Protein AF-A0A6P2D2X7-F1 (afdb_monomer_lite)

Radius of gyration: 16.97 Å; chains: 1; bounding box: 37×29×48 Å

Structure (mmCIF, N/CA/C/O backbone):
data_AF-A0A6P2D2X7-F1
#
_entry.id   AF-A0A6P2D2X7-F1
#
loop_
_atom_site.group_PDB
_atom_site.id
_atom_site.type_symbol
_atom_site.label_atom_id
_atom_site.label_alt_id
_atom_site.label_comp_id
_atom_site.label_asym_id
_atom_site.label_entity_id
_atom_site.label_seq_id
_atom_site.pdbx_PDB_ins_code
_atom_site.Cartn_x
_atom_site.Cartn_y
_atom_site.Cartn_z
_atom_site.occupancy
_atom_site.B_iso_or_equiv
_atom_site.auth_seq_id
_atom_site.auth_comp_id
_atom_site.auth_asym_id
_atom_site.auth_atom_id
_atom_site.pdbx_PDB_model_num
ATOM 1 N N . MET A 1 1 ? -7.503 -15.161 21.915 1.00 53.31 1 MET A N 1
ATOM 2 C CA . MET A 1 1 ? -7.390 -14.311 20.712 1.00 53.31 1 MET A CA 1
ATOM 3 C C . MET A 1 1 ? -7.996 -12.979 21.095 1.00 53.31 1 MET A C 1
ATOM 5 O O . MET A 1 1 ? -9.103 -13.010 21.608 1.00 53.31 1 MET A O 1
ATOM 9 N N . SER A 1 2 ? -7.263 -11.869 20.992 1.00 78.44 2 SER A N 1
ATOM 10 C CA . SER A 1 2 ? -7.887 -10.549 21.151 1.00 78.44 2 SER A CA 1
ATOM 11 C C . SER A 1 2 ? -8.778 -10.269 19.940 1.00 78.44 2 SER A C 1
ATOM 13 O O . SER A 1 2 ? -8.490 -10.777 18.853 1.00 78.44 2 SER A O 1
ATOM 15 N N . ASP A 1 3 ? -9.828 -9.468 20.112 1.00 84.81 3 ASP A N 1
ATOM 16 C CA . ASP A 1 3 ? -10.739 -9.092 19.020 1.00 84.81 3 ASP A CA 1
ATOM 17 C C . ASP A 1 3 ? -9.978 -8.423 17.858 1.00 84.81 3 ASP A C 1
ATOM 19 O O . ASP A 1 3 ? -10.215 -8.722 16.689 1.00 84.81 3 ASP A O 1
ATOM 23 N N . GLU A 1 4 ? -8.939 -7.640 18.170 1.00 92.50 4 GLU A N 1
ATOM 24 C CA . GLU A 1 4 ? -8.014 -7.062 17.187 1.00 92.50 4 GLU A CA 1
ATOM 25 C C . GLU A 1 4 ? -7.299 -8.116 16.321 1.00 92.50 4 GLU A C 1
ATOM 27 O O . GLU A 1 4 ? -7.130 -7.935 15.114 1.00 92.50 4 GLU A O 1
ATOM 32 N N . ALA A 1 5 ? -6.894 -9.251 16.901 1.00 92.56 5 ALA A N 1
ATOM 33 C CA . ALA A 1 5 ? -6.185 -10.291 16.158 1.00 92.56 5 ALA A CA 1
ATOM 34 C C . ALA A 1 5 ? -7.056 -10.907 15.050 1.00 92.56 5 ALA A C 1
ATOM 36 O O . ALA A 1 5 ? -6.521 -11.319 14.018 1.00 92.56 5 ALA A O 1
ATOM 37 N N . ALA A 1 6 ? -8.381 -10.943 15.237 1.00 93.44 6 ALA A N 1
ATOM 38 C CA . ALA A 1 6 ? -9.316 -11.404 14.215 1.00 93.44 6 ALA A CA 1
ATOM 39 C C . ALA A 1 6 ? -9.361 -10.438 13.020 1.00 93.44 6 ALA A C 1
ATOM 41 O O . ALA A 1 6 ? -9.294 -10.887 11.874 1.00 93.44 6 ALA A O 1
ATOM 42 N N . PHE A 1 7 ? -9.369 -9.124 13.269 1.00 95.00 7 PHE A N 1
ATOM 43 C CA . PHE A 1 7 ? -9.297 -8.115 12.207 1.00 95.00 7 PHE A CA 1
ATOM 44 C C . PHE A 1 7 ? -7.984 -8.191 11.427 1.00 95.00 7 PHE A C 1
ATOM 46 O O . PHE A 1 7 ? -7.988 -8.209 10.195 1.00 95.00 7 PHE A O 1
ATOM 53 N N . LEU A 1 8 ? -6.853 -8.310 12.127 1.00 94.50 8 LEU A N 1
ATOM 54 C CA . LEU A 1 8 ? -5.546 -8.452 11.481 1.00 94.50 8 LEU A CA 1
ATOM 55 C C . LEU A 1 8 ? -5.459 -9.734 10.640 1.00 94.50 8 LEU A C 1
ATOM 57 O O . LEU A 1 8 ? -4.872 -9.723 9.557 1.00 94.50 8 LEU A O 1
ATOM 61 N N . ALA A 1 9 ? -6.054 -10.835 11.107 1.00 93.62 9 ALA A N 1
ATOM 62 C CA . ALA A 1 9 ? -6.125 -12.079 10.346 1.00 93.62 9 ALA A CA 1
ATOM 63 C C . ALA A 1 9 ? -7.009 -11.941 9.097 1.00 93.62 9 ALA A C 1
ATOM 65 O O . ALA A 1 9 ? -6.608 -12.400 8.027 1.00 93.62 9 ALA A O 1
ATOM 66 N N . ALA A 1 10 ? -8.161 -11.272 9.207 1.00 93.62 10 ALA A N 1
ATOM 67 C CA . ALA A 1 10 ? -9.054 -11.010 8.080 1.00 93.62 10 ALA A CA 1
ATOM 68 C C . ALA A 1 10 ? -8.369 -10.157 7.000 1.00 93.62 10 ALA A C 1
ATOM 70 O O . ALA A 1 10 ? -8.361 -10.537 5.830 1.00 93.62 10 ALA A O 1
ATOM 71 N N . LEU A 1 11 ? -7.702 -9.066 7.393 1.00 93.62 11 LEU A N 1
ATOM 72 C CA . LEU A 1 11 ? -6.952 -8.214 6.464 1.00 93.62 11 LEU A CA 1
ATOM 73 C C . LEU A 1 11 ? -5.755 -8.936 5.841 1.00 93.62 11 LEU A C 1
ATOM 75 O O . LEU A 1 11 ? -5.441 -8.715 4.676 1.00 93.62 11 LEU A O 1
ATOM 79 N N . LYS A 1 12 ? -5.098 -9.835 6.580 1.00 91.94 12 LYS A N 1
ATOM 80 C CA . LYS A 1 12 ? -4.035 -10.673 6.017 1.00 91.94 12 LYS A CA 1
ATOM 81 C C . LYS A 1 12 ? -4.578 -11.663 4.982 1.00 91.94 12 LYS A C 1
ATOM 83 O O . LYS A 1 12 ? -3.913 -11.907 3.979 1.00 91.94 12 LYS A O 1
ATOM 88 N N . ALA A 1 13 ? -5.751 -12.245 5.234 1.00 93.19 13 ALA A N 1
ATOM 89 C CA . ALA A 1 13 ? -6.390 -13.190 4.323 1.00 93.19 13 ALA A CA 1
ATOM 90 C C . ALA A 1 13 ? -6.905 -12.501 3.050 1.00 93.19 13 ALA A C 1
ATOM 92 O O . ALA A 1 13 ? -6.769 -13.056 1.962 1.00 93.19 13 ALA A O 1
ATOM 93 N N . ASN A 1 14 ? -7.449 -11.288 3.177 1.00 92.88 14 ASN A N 1
ATOM 94 C CA . ASN A 1 14 ? -7.912 -10.490 2.049 1.00 92.88 14 ASN A CA 1
ATOM 95 C C . ASN A 1 14 ? -7.473 -9.016 2.171 1.00 92.88 14 ASN A C 1
ATOM 97 O O . ASN A 1 14 ? -8.228 -8.176 2.668 1.00 92.88 14 ASN A O 1
ATOM 101 N N . PRO A 1 15 ? -6.274 -8.655 1.674 1.00 92.31 15 PRO A N 1
ATOM 102 C CA . PRO A 1 15 ? -5.740 -7.304 1.864 1.00 92.31 15 PRO A CA 1
ATOM 103 C C . PRO A 1 15 ? -6.526 -6.188 1.162 1.00 92.31 15 PRO A C 1
ATOM 105 O O . PRO A 1 15 ? -6.420 -5.024 1.560 1.00 92.31 15 PRO A O 1
ATOM 108 N N . VAL A 1 16 ? -7.323 -6.520 0.139 1.00 92.75 16 VAL A N 1
ATOM 109 C CA . VAL A 1 16 ? -8.172 -5.560 -0.596 1.00 92.75 16 VAL A CA 1
ATOM 110 C C . VAL A 1 16 ? -9.582 -5.432 -0.025 1.00 92.75 16 VAL A C 1
ATOM 112 O O . VAL A 1 16 ? -10.387 -4.690 -0.581 1.00 92.75 16 VAL A O 1
ATOM 115 N N . ASP A 1 17 ? -9.892 -6.126 1.072 1.00 94.19 17 ASP A N 1
ATOM 116 C CA . ASP A 1 17 ? -11.189 -6.009 1.731 1.00 94.19 17 ASP A CA 1
ATOM 117 C C . ASP A 1 17 ? -11.316 -4.658 2.446 1.00 94.19 17 ASP A C 1
ATOM 119 O O . ASP A 1 17 ? -10.875 -4.464 3.584 1.00 94.19 17 ASP A O 1
ATOM 123 N N . ASP A 1 18 ? -11.904 -3.690 1.749 1.00 94.69 18 ASP A N 1
ATOM 124 C CA . ASP A 1 18 ? -12.196 -2.380 2.320 1.00 94.69 18 ASP A CA 1
ATOM 125 C C . ASP A 1 18 ? -13.286 -2.440 3.383 1.00 94.69 18 ASP A C 1
ATOM 127 O O . ASP A 1 18 ? -13.255 -1.642 4.317 1.00 94.69 18 ASP A O 1
ATOM 131 N N . THR A 1 19 ? -14.216 -3.392 3.292 1.00 94.88 19 THR A N 1
ATOM 132 C CA . THR A 1 19 ? -15.272 -3.545 4.293 1.00 94.88 19 THR A CA 1
ATOM 133 C C . THR A 1 19 ? -14.670 -4.001 5.616 1.00 94.88 19 THR A C 1
ATOM 135 O O . THR A 1 19 ? -14.905 -3.357 6.636 1.00 94.88 19 THR A O 1
ATOM 138 N N . ALA A 1 20 ? -13.821 -5.034 5.611 1.00 95.25 20 ALA A N 1
ATOM 139 C CA . ALA A 1 20 ? -13.112 -5.477 6.815 1.00 95.25 20 ALA A CA 1
ATOM 140 C C . ALA A 1 20 ? -12.257 -4.352 7.423 1.00 95.25 20 ALA A C 1
ATOM 142 O O . ALA A 1 20 ? -12.189 -4.204 8.644 1.00 95.25 20 ALA A O 1
ATOM 143 N N . ARG A 1 21 ? -11.640 -3.523 6.571 1.00 95.81 21 ARG A N 1
ATOM 144 C CA . ARG A 1 21 ? -10.827 -2.379 6.998 1.00 95.81 21 ARG A CA 1
ATOM 145 C C . ARG A 1 21 ? -11.657 -1.272 7.652 1.00 95.81 21 ARG A C 1
ATOM 147 O O . ARG A 1 21 ? -11.201 -0.694 8.634 1.00 95.81 21 ARG A O 1
ATOM 154 N N . LEU A 1 22 ? -12.858 -0.992 7.144 1.00 97.25 22 LEU A N 1
ATOM 155 C CA . LEU A 1 22 ? -13.771 -0.006 7.730 1.00 97.25 22 LEU A CA 1
ATOM 156 C C . LEU A 1 22 ? -14.380 -0.496 9.047 1.00 97.25 22 LEU A C 1
ATOM 158 O O . LEU A 1 22 ? -14.372 0.257 10.013 1.00 97.25 22 LEU A O 1
ATOM 162 N N . VAL A 1 23 ? -14.80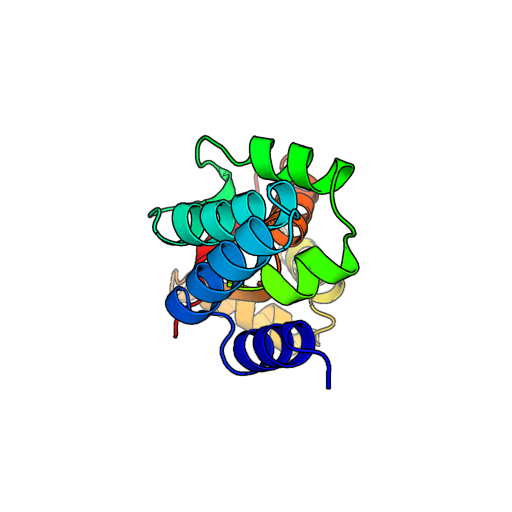1 -1.763 9.130 1.00 97.19 23 VAL A N 1
ATOM 163 C CA . VAL A 1 23 ? -15.313 -2.338 10.389 1.00 97.19 23 VAL A CA 1
ATOM 164 C C . VAL A 1 23 ? -14.239 -2.308 11.478 1.00 97.19 23 VAL A C 1
ATOM 166 O O . VAL A 1 23 ? -14.523 -1.969 12.624 1.00 97.19 23 VAL A O 1
ATOM 169 N N . TYR A 1 24 ? -12.985 -2.610 11.130 1.00 97.06 24 TYR A N 1
ATOM 170 C CA . TYR A 1 24 ? -11.880 -2.496 12.080 1.00 97.06 24 TYR A CA 1
ATOM 171 C C . TYR A 1 24 ? -11.614 -1.040 12.496 1.00 97.06 24 TYR A C 1
ATOM 173 O O . TYR A 1 24 ? -11.296 -0.787 13.655 1.00 97.06 24 TYR A O 1
ATOM 181 N N . ALA A 1 25 ? -11.774 -0.073 11.586 1.00 97.56 25 ALA A N 1
ATOM 182 C CA . ALA A 1 25 ? -11.664 1.346 11.921 1.00 97.56 25 ALA A CA 1
ATOM 183 C C . ALA A 1 25 ? -12.735 1.782 12.929 1.00 97.56 25 ALA A C 1
ATOM 185 O O . ALA A 1 25 ? -12.413 2.475 13.889 1.00 97.56 25 ALA A O 1
ATOM 186 N N . ASP A 1 26 ? -13.979 1.342 12.746 1.00 97.62 26 ASP A N 1
ATOM 187 C CA . ASP A 1 26 ? -15.068 1.649 13.677 1.00 97.62 26 ASP A CA 1
ATOM 188 C C . ASP A 1 26 ? -14.804 1.023 15.056 1.00 97.62 26 ASP A C 1
ATOM 190 O O . ASP A 1 26 ? -14.904 1.707 16.073 1.00 97.62 26 ASP A O 1
ATOM 194 N N . TRP A 1 27 ? -14.331 -0.228 15.095 1.00 97.19 27 TRP A N 1
ATOM 195 C CA . TRP A 1 27 ? -13.902 -0.868 16.343 1.00 97.19 27 TRP A CA 1
ATOM 196 C C . TRP A 1 27 ? -12.757 -0.100 17.027 1.00 97.19 27 TRP A C 1
ATOM 198 O O . TRP A 1 27 ? -12.772 0.072 18.242 1.00 97.19 27 TRP A O 1
ATOM 208 N N . LEU A 1 28 ? -11.766 0.396 16.278 1.00 96.81 28 LEU A N 1
ATOM 209 C CA . LEU A 1 28 ? -10.661 1.182 16.841 1.00 96.81 28 LEU A CA 1
ATOM 210 C C . LEU A 1 28 ? -11.135 2.505 17.451 1.00 96.81 28 LEU A C 1
ATOM 212 O O . LEU A 1 28 ? -10.668 2.864 18.529 1.00 96.81 28 LEU A O 1
ATOM 216 N N . ASP A 1 29 ? -12.072 3.206 16.808 1.00 96.88 29 ASP A N 1
ATOM 217 C CA . ASP A 1 29 ? -12.674 4.423 17.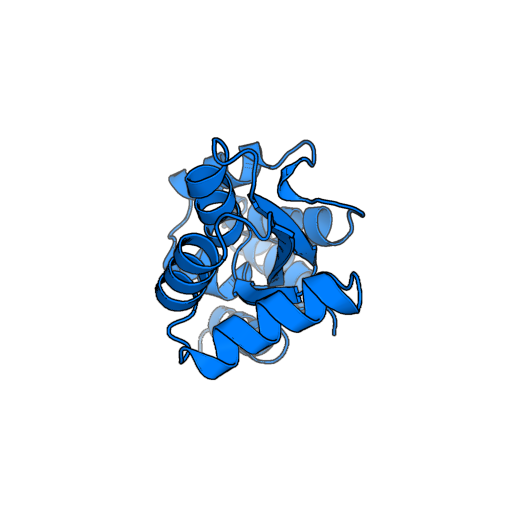370 1.00 96.88 29 ASP A CA 1
ATOM 218 C C . ASP A 1 29 ? -13.396 4.136 18.691 1.00 96.88 29 ASP A C 1
ATOM 220 O O . ASP A 1 29 ? -13.183 4.841 19.680 1.00 96.88 29 ASP A O 1
ATOM 224 N N . GLU A 1 30 ? -14.207 3.076 18.730 1.00 96.56 30 GLU A N 1
ATOM 225 C CA . GLU A 1 30 ? -14.931 2.651 19.935 1.00 96.56 30 GLU A CA 1
ATOM 226 C C . GLU A 1 30 ? -13.985 2.254 21.079 1.00 96.56 30 GLU A C 1
ATOM 228 O O . GLU A 1 30 ? -14.312 2.438 22.252 1.00 96.56 30 GLU A O 1
ATOM 233 N N . ASN A 1 31 ? -12.786 1.765 20.749 1.00 95.12 31 ASN A N 1
ATOM 234 C CA . ASN A 1 31 ? -11.749 1.389 21.712 1.00 95.12 31 ASN A CA 1
ATOM 235 C C . ASN A 1 31 ? -10.765 2.530 22.039 1.00 95.12 31 ASN A C 1
ATOM 237 O O . ASN A 1 31 ? -9.760 2.303 22.714 1.00 95.12 31 ASN A O 1
ATOM 241 N N . GLY A 1 32 ? -11.047 3.764 21.607 1.00 95.50 32 GLY A N 1
ATOM 242 C CA . GLY A 1 32 ? -10.235 4.934 21.947 1.00 95.50 32 GLY A CA 1
ATOM 243 C C . GLY A 1 32 ? -8.923 5.047 21.164 1.00 95.50 32 GLY A C 1
ATOM 244 O O . GLY A 1 32 ? -8.006 5.739 21.604 1.00 95.50 32 GLY A O 1
ATOM 245 N N . GLU A 1 33 ? -8.837 4.419 19.989 1.00 95.81 33 GLU A N 1
ATOM 246 C CA . GLU A 1 33 ? -7.700 4.483 19.063 1.00 95.81 33 GLU A CA 1
ATOM 247 C C . GLU A 1 33 ? -8.030 5.254 17.758 1.00 95.81 33 GLU A C 1
ATOM 249 O O . GLU A 1 33 ? -7.830 4.735 16.651 1.00 95.81 33 GLU A O 1
ATOM 254 N N . PRO A 1 34 ? -8.481 6.525 17.827 1.00 95.75 34 PRO A N 1
ATOM 255 C CA . PRO A 1 34 ? -9.024 7.233 16.666 1.00 95.75 34 PRO A CA 1
ATOM 256 C C . PRO A 1 34 ? -7.994 7.532 15.574 1.00 95.75 34 PRO A C 1
ATOM 258 O O . PRO A 1 34 ? -8.327 7.591 14.394 1.00 95.75 34 PRO A O 1
ATOM 261 N N . VAL A 1 35 ? -6.713 7.659 15.931 1.00 95.44 35 VAL A N 1
ATOM 262 C CA . VAL A 1 35 ? -5.636 7.867 14.947 1.00 95.44 35 VAL A CA 1
ATOM 263 C C . VAL A 1 35 ? -5.433 6.615 14.085 1.00 95.44 35 VAL A C 1
ATOM 265 O O . VAL A 1 35 ? -5.194 6.720 12.880 1.00 95.44 35 VAL A O 1
ATOM 268 N N . ARG A 1 36 ? -5.562 5.414 14.673 1.00 96.25 36 ARG A N 1
ATOM 269 C CA . ARG A 1 36 ? -5.512 4.157 13.912 1.00 96.25 36 ARG A CA 1
ATOM 270 C C . ARG A 1 36 ? -6.749 4.007 13.031 1.00 96.25 36 ARG A C 1
ATOM 272 O O . ARG A 1 36 ? -6.614 3.617 11.872 1.00 96.25 36 ARG A O 1
ATOM 279 N N . ALA A 1 37 ? -7.928 4.354 13.541 1.00 96.94 37 ALA A N 1
ATOM 280 C CA . ALA A 1 37 ? -9.158 4.352 12.754 1.00 96.94 37 ALA A CA 1
ATOM 281 C C . ALA A 1 37 ? -9.066 5.296 11.542 1.00 96.94 37 ALA A C 1
ATOM 283 O O . ALA A 1 37 ? -9.371 4.900 10.413 1.00 96.94 37 ALA A O 1
ATOM 284 N N . GLU A 1 38 ? -8.576 6.523 11.748 1.00 96.31 38 GLU A N 1
ATOM 285 C CA . GLU A 1 38 ? -8.366 7.500 10.678 1.00 96.31 38 GLU A CA 1
ATOM 286 C C . GLU A 1 38 ? -7.404 6.967 9.611 1.00 96.31 38 GLU A C 1
ATOM 288 O O . GLU A 1 38 ? -7.712 7.053 8.421 1.00 96.31 38 GLU A O 1
ATOM 293 N N . TYR A 1 39 ? -6.293 6.339 10.014 1.00 96.12 39 TYR A N 1
ATOM 294 C CA . TYR A 1 39 ? -5.352 5.717 9.080 1.00 96.12 39 TYR A CA 1
ATOM 295 C C . TYR A 1 39 ? -6.032 4.690 8.167 1.00 96.12 39 TYR A C 1
ATOM 297 O O . TYR A 1 39 ? -5.857 4.727 6.948 1.00 96.12 39 TYR A O 1
ATOM 305 N N . LEU A 1 40 ? -6.843 3.789 8.730 1.00 96.12 40 LEU A N 1
ATOM 306 C CA . LEU A 1 40 ? -7.540 2.761 7.952 1.00 96.12 40 LEU A CA 1
ATOM 307 C C . LEU A 1 40 ? -8.533 3.366 6.959 1.00 96.12 40 LEU A C 1
ATOM 309 O O . LEU A 1 40 ? -8.556 2.966 5.793 1.00 96.12 40 LEU A O 1
ATOM 313 N N . ARG A 1 41 ? -9.317 4.361 7.388 1.00 95.94 41 ARG A N 1
ATOM 314 C CA . ARG A 1 41 ? -10.242 5.083 6.499 1.00 95.94 41 ARG A CA 1
ATOM 315 C C . ARG A 1 41 ? -9.494 5.833 5.405 1.00 95.94 41 ARG A C 1
ATOM 317 O O . ARG A 1 41 ? -9.963 5.886 4.264 1.00 95.94 41 ARG A O 1
ATOM 324 N N . PHE A 1 42 ? -8.324 6.376 5.728 1.00 94.44 42 PHE A N 1
ATOM 325 C CA . PHE A 1 42 ? -7.477 7.045 4.756 1.00 94.44 42 PHE A CA 1
ATOM 326 C C . PHE A 1 42 ? -6.946 6.066 3.706 1.00 94.44 42 PHE A C 1
ATOM 328 O O . PHE A 1 42 ? -7.108 6.330 2.520 1.00 94.44 42 PHE A O 1
ATOM 335 N N . VAL A 1 43 ? -6.452 4.888 4.110 1.00 94.12 43 VAL A N 1
ATOM 336 C CA . VAL A 1 43 ? -6.051 3.807 3.188 1.00 94.12 43 VAL A CA 1
ATOM 337 C C . VAL A 1 43 ? -7.181 3.441 2.219 1.00 94.12 43 VAL A C 1
ATOM 339 O O . VAL A 1 43 ? -6.943 3.358 1.013 1.00 94.12 43 VAL A O 1
ATOM 342 N N . VAL A 1 44 ? -8.410 3.259 2.719 1.00 93.88 44 VAL A N 1
ATOM 343 C CA . VAL A 1 44 ? -9.587 2.953 1.880 1.00 93.88 44 VAL A CA 1
ATOM 344 C C . VAL A 1 44 ? -9.876 4.095 0.908 1.00 93.88 44 VAL A C 1
ATOM 346 O O . VAL A 1 44 ? -10.093 3.865 -0.279 1.00 93.88 44 VAL A O 1
ATOM 349 N N . THR A 1 45 ? -9.856 5.336 1.392 1.00 92.56 45 THR A N 1
ATOM 350 C CA . THR A 1 45 ? -10.120 6.523 0.567 1.00 92.56 45 THR A CA 1
ATOM 351 C C . THR A 1 45 ? -9.079 6.663 -0.541 1.00 92.56 45 THR A C 1
ATOM 353 O O . THR A 1 45 ? -9.440 6.834 -1.701 1.00 92.56 45 THR A O 1
ATOM 356 N N . THR A 1 46 ? -7.792 6.511 -0.220 1.00 91.56 46 THR A N 1
ATOM 357 C CA . THR A 1 46 ? -6.703 6.544 -1.203 1.00 91.56 46 THR A CA 1
ATOM 358 C C . THR A 1 46 ? -6.845 5.437 -2.238 1.00 91.56 46 THR A C 1
ATOM 360 O O . THR A 1 46 ? -6.618 5.675 -3.419 1.00 91.56 46 THR A O 1
ATOM 363 N N . ALA A 1 47 ? -7.245 4.235 -1.830 1.00 90.56 47 ALA A N 1
ATOM 364 C CA . ALA A 1 47 ? -7.397 3.119 -2.750 1.00 90.56 47 ALA A CA 1
ATOM 365 C C . ALA A 1 47 ? -8.618 3.220 -3.679 1.00 90.56 47 ALA A C 1
ATOM 367 O O . ALA A 1 47 ? -8.679 2.506 -4.678 1.00 90.56 47 ALA A O 1
ATOM 368 N N . ARG A 1 48 ? -9.579 4.097 -3.368 1.00 89.12 48 ARG A N 1
ATOM 369 C CA . ARG A 1 48 ? -10.709 4.424 -4.250 1.00 89.12 48 ARG A CA 1
ATOM 370 C C . ARG A 1 48 ? -10.358 5.466 -5.311 1.00 89.12 48 ARG A C 1
ATOM 372 O O . ARG A 1 48 ? -11.140 5.653 -6.238 1.00 89.12 48 ARG A O 1
ATOM 379 N N . ASN A 1 49 ? -9.218 6.141 -5.182 1.00 86.38 49 ASN A N 1
ATOM 380 C CA . ASN A 1 49 ? -8.768 7.105 -6.176 1.00 86.38 49 ASN A CA 1
ATOM 381 C C . ASN A 1 49 ? -8.242 6.395 -7.431 1.00 86.38 49 ASN A C 1
ATOM 383 O O . ASN A 1 49 ? -7.689 5.296 -7.371 1.00 86.38 49 ASN A O 1
ATOM 387 N N . GLU A 1 50 ? -8.381 7.065 -8.571 1.00 77.31 50 GLU A N 1
ATOM 388 C CA . GLU A 1 50 ? -7.885 6.592 -9.861 1.00 77.31 50 GLU A CA 1
ATOM 389 C C . GLU A 1 50 ? -6.537 7.238 -10.221 1.00 77.31 50 GLU A C 1
ATOM 391 O O . GLU A 1 50 ? -6.183 8.316 -9.741 1.00 77.31 50 GLU A O 1
ATOM 396 N N . GLY A 1 51 ? -5.788 6.588 -11.115 1.00 80.94 51 GLY A N 1
ATOM 397 C CA . GLY A 1 51 ? -4.518 7.102 -11.630 1.00 80.94 51 GLY A CA 1
ATOM 398 C C . GLY A 1 51 ? -3.307 6.795 -10.743 1.00 80.94 51 GLY A C 1
ATOM 399 O O . GLY A 1 51 ? -3.305 5.844 -9.964 1.00 80.94 51 GLY A O 1
ATOM 400 N N . ASN A 1 52 ? -2.230 7.570 -10.917 1.00 82.62 52 ASN A N 1
ATOM 401 C CA . ASN A 1 52 ? -1.001 7.391 -10.143 1.00 82.62 52 ASN A CA 1
ATOM 402 C C . ASN A 1 52 ? -1.161 7.991 -8.743 1.00 82.62 52 ASN A C 1
ATOM 404 O O . ASN A 1 52 ? -1.032 9.204 -8.560 1.00 82.62 52 ASN A O 1
ATOM 408 N N . LEU A 1 53 ? -1.359 7.127 -7.751 1.00 82.19 53 LEU A N 1
ATOM 409 C CA . LEU A 1 53 ? -1.580 7.539 -6.368 1.00 82.19 53 LEU A CA 1
ATOM 410 C C . LEU A 1 53 ? -0.352 8.209 -5.735 1.00 82.19 53 LEU A C 1
ATOM 412 O O . LEU A 1 53 ? -0.505 8.951 -4.771 1.00 82.19 53 LEU A O 1
ATOM 416 N N . ALA A 1 54 ? 0.851 8.025 -6.294 1.00 78.88 54 ALA A N 1
ATOM 417 C CA . ALA A 1 54 ? 2.045 8.745 -5.842 1.00 78.88 54 ALA A CA 1
ATOM 418 C C . ALA A 1 54 ? 1.944 10.262 -6.076 1.00 78.88 54 ALA A C 1
ATOM 420 O O . ALA A 1 54 ? 2.574 11.038 -5.364 1.00 78.88 54 ALA A O 1
ATOM 421 N N . ALA A 1 55 ? 1.156 10.680 -7.071 1.00 75.00 55 ALA A N 1
ATOM 422 C CA . ALA A 1 55 ? 0.900 12.082 -7.387 1.00 75.00 55 ALA A CA 1
ATOM 423 C C . ALA A 1 55 ? -0.436 12.587 -6.810 1.00 75.00 55 ALA A C 1
ATOM 425 O O . ALA A 1 55 ? -0.797 13.743 -7.033 1.00 75.00 55 ALA A O 1
ATOM 426 N N . ALA A 1 56 ? -1.189 11.736 -6.104 1.00 73.31 56 ALA A N 1
ATOM 427 C CA . ALA A 1 56 ? -2.479 12.115 -5.548 1.00 73.31 56 ALA A CA 1
ATOM 428 C C . ALA A 1 56 ? -2.310 13.094 -4.377 1.00 73.31 56 ALA A C 1
ATOM 430 O O . ALA A 1 56 ? -1.462 12.914 -3.500 1.00 73.31 56 ALA A O 1
ATOM 431 N N . THR A 1 57 ? -3.163 14.118 -4.344 1.00 66.69 57 THR A N 1
ATOM 432 C CA . THR A 1 57 ? -3.284 15.036 -3.206 1.00 66.69 57 THR A CA 1
ATOM 433 C C . THR A 1 57 ? -3.618 14.244 -1.939 1.00 66.69 57 THR A C 1
ATOM 435 O O . THR A 1 57 ? -4.553 13.443 -1.946 1.00 66.69 57 THR A O 1
ATOM 438 N N . GLY A 1 58 ? -2.863 14.449 -0.856 1.00 71.19 58 GLY A N 1
ATOM 439 C CA . GLY A 1 58 ? -3.041 13.723 0.403 1.00 71.19 58 GLY A CA 1
ATOM 440 C C . GLY A 1 58 ? -1.984 12.652 0.674 1.00 71.19 58 GLY A C 1
ATOM 441 O O . GLY A 1 58 ? -1.947 12.132 1.788 1.00 71.19 58 GLY A O 1
ATOM 442 N N . ALA A 1 59 ? -1.088 12.339 -0.270 1.00 73.81 59 ALA A N 1
ATOM 443 C CA . ALA A 1 59 ? 0.042 11.438 -0.022 1.00 73.81 59 ALA A CA 1
ATOM 444 C C . ALA A 1 59 ? 0.884 11.874 1.199 1.00 73.81 59 ALA A C 1
ATOM 446 O O . ALA A 1 59 ? 1.388 11.037 1.947 1.00 73.81 59 ALA A O 1
ATOM 447 N N . GLU A 1 60 ? 0.970 13.180 1.463 1.00 78.69 60 GLU A N 1
ATOM 448 C CA . GLU A 1 60 ? 1.625 13.763 2.634 1.00 78.69 60 GLU A CA 1
ATOM 449 C C . GLU A 1 60 ? 0.988 13.351 3.971 1.00 78.69 60 GLU A C 1
ATOM 451 O O . GLU A 1 60 ? 1.683 13.275 4.985 1.00 78.69 60 GLU A O 1
ATOM 456 N N . ARG A 1 61 ? -0.309 13.013 3.999 1.00 85.12 61 ARG A N 1
ATOM 457 C CA . ARG A 1 61 ? -0.969 12.553 5.232 1.00 85.12 61 ARG A CA 1
ATOM 458 C C . ARG A 1 61 ? -0.443 11.202 5.700 1.00 85.12 61 ARG A C 1
ATOM 460 O O . ARG A 1 61 ? -0.333 10.986 6.904 1.00 85.12 61 ARG A O 1
ATOM 467 N N . PHE A 1 62 ? -0.036 10.328 4.778 1.00 85.38 62 PHE A N 1
ATOM 468 C CA . PHE A 1 62 ? 0.621 9.070 5.140 1.00 85.38 62 PHE A CA 1
ATOM 469 C C . PHE A 1 62 ? 1.930 9.293 5.908 1.00 85.38 62 PHE A C 1
ATOM 471 O O . PHE A 1 62 ? 2.254 8.513 6.802 1.00 85.38 62 PHE A O 1
ATOM 478 N N . VAL A 1 63 ? 2.652 10.383 5.624 1.00 81.81 63 VAL A N 1
ATOM 479 C CA . VAL A 1 63 ? 3.853 10.763 6.384 1.00 81.81 63 VAL A CA 1
ATOM 480 C C . VAL A 1 63 ? 3.485 11.121 7.826 1.00 81.81 63 VAL A C 1
ATOM 482 O O . VAL A 1 63 ? 4.160 10.676 8.751 1.00 81.81 63 VAL A O 1
ATOM 485 N N . GLY A 1 64 ? 2.384 11.853 8.029 1.00 86.31 64 GLY A N 1
ATOM 486 C CA . GLY A 1 64 ? 1.871 12.187 9.362 1.00 86.31 64 GLY A CA 1
ATOM 487 C C . GLY A 1 64 ? 1.539 10.945 10.195 1.00 86.31 64 GLY A C 1
ATOM 488 O O . GLY A 1 64 ? 1.999 10.815 11.330 1.00 86.31 64 GLY A O 1
ATOM 489 N N . PHE A 1 65 ? 0.828 9.979 9.606 1.00 89.50 65 PHE A N 1
ATOM 490 C CA . PHE A 1 65 ? 0.563 8.692 10.260 1.00 89.50 65 PHE A CA 1
ATOM 491 C C . PHE A 1 65 ? 1.840 7.893 10.535 1.00 89.50 65 PHE A C 1
ATOM 493 O O . PHE A 1 65 ? 1.915 7.185 11.536 1.00 89.50 65 PHE A O 1
ATOM 500 N N . GLY A 1 66 ? 2.859 8.035 9.683 1.00 84.00 66 GLY A N 1
ATOM 501 C CA . GLY A 1 66 ? 4.164 7.409 9.866 1.00 84.00 66 GLY A CA 1
ATOM 502 C C . GLY A 1 66 ? 4.882 7.812 11.151 1.00 84.00 66 GLY A C 1
ATOM 503 O O . GLY A 1 66 ? 5.591 6.988 11.723 1.00 84.00 66 GLY A O 1
ATOM 504 N N . VAL A 1 67 ? 4.663 9.042 11.621 1.00 85.69 67 VAL A N 1
ATOM 505 C CA . VAL A 1 67 ? 5.218 9.548 12.886 1.00 85.69 67 VAL A CA 1
ATOM 506 C C . VAL A 1 67 ? 4.396 9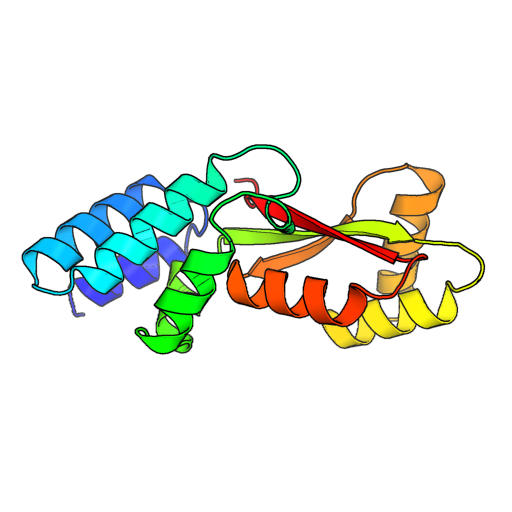.074 14.087 1.00 85.69 67 VAL A C 1
ATOM 508 O O . VAL A 1 67 ? 4.957 8.783 15.139 1.00 85.69 67 VAL A O 1
ATOM 511 N N . ALA A 1 68 ? 3.071 8.996 13.941 1.00 88.62 68 ALA A N 1
ATOM 512 C CA . ALA A 1 68 ? 2.160 8.704 15.046 1.00 88.62 68 ALA A CA 1
ATOM 513 C C . ALA A 1 68 ? 1.944 7.202 15.309 1.00 88.62 68 ALA A C 1
ATOM 515 O O . ALA A 1 68 ? 1.594 6.822 16.425 1.00 88.62 68 ALA A O 1
ATOM 516 N N . LEU A 1 69 ? 2.113 6.346 14.296 1.00 93.56 69 LEU A N 1
ATOM 517 C CA . LEU A 1 69 ? 1.723 4.936 14.341 1.00 93.56 69 LEU A CA 1
ATOM 518 C C . LEU A 1 69 ? 2.892 4.002 14.018 1.00 93.56 69 LEU A C 1
ATOM 520 O O . LEU A 1 69 ? 3.657 4.229 13.075 1.00 93.56 69 LEU A O 1
ATOM 524 N N . ALA A 1 70 ? 2.963 2.887 14.748 1.00 93.44 70 ALA A N 1
ATOM 525 C CA . ALA A 1 70 ? 3.986 1.863 14.559 1.00 93.44 70 ALA A CA 1
ATOM 526 C C . ALA A 1 70 ? 3.990 1.304 13.124 1.00 93.44 70 ALA A C 1
ATOM 528 O O . ALA A 1 70 ? 2.952 0.909 12.585 1.00 93.44 70 ALA A O 1
ATOM 529 N N . GLU A 1 71 ? 5.180 1.221 12.525 1.00 92.06 71 GLU A N 1
ATOM 530 C CA . GLU A 1 71 ? 5.377 0.726 11.158 1.00 92.06 71 GLU A CA 1
ATOM 531 C C . GLU A 1 71 ? 4.885 -0.712 10.973 1.00 92.06 71 GLU A C 1
ATOM 533 O O . GLU A 1 71 ? 4.238 -1.018 9.972 1.00 92.06 71 GLU A O 1
ATOM 538 N N . GLU A 1 72 ? 5.121 -1.590 11.951 1.00 92.69 72 GLU A N 1
ATOM 539 C CA . GLU A 1 72 ? 4.668 -2.983 11.889 1.00 92.69 72 GLU A CA 1
ATOM 540 C C . GLU A 1 72 ? 3.145 -3.098 11.776 1.00 92.69 72 GLU A C 1
ATOM 542 O O . GLU A 1 72 ? 2.628 -3.938 11.036 1.00 92.69 72 GLU A O 1
ATOM 547 N N . TRP A 1 73 ? 2.416 -2.253 12.508 1.00 94.56 73 TRP A N 1
ATOM 548 C CA . TRP A 1 73 ? 0.958 -2.233 12.469 1.00 94.56 73 TRP A CA 1
ATOM 549 C C . TRP A 1 73 ? 0.466 -1.672 11.133 1.00 94.56 73 TRP A C 1
ATOM 551 O O . TRP A 1 73 ? -0.312 -2.337 10.447 1.00 94.56 73 TRP A O 1
ATOM 561 N N . ARG A 1 74 ? 1.005 -0.521 10.698 1.00 94.62 74 ARG A N 1
ATOM 562 C CA . ARG A 1 74 ? 0.682 0.093 9.396 1.00 94.62 74 ARG A CA 1
ATOM 563 C C . ARG A 1 74 ? 0.955 -0.855 8.233 1.00 94.62 74 ARG A C 1
ATOM 565 O O . ARG A 1 74 ? 0.146 -0.961 7.319 1.00 94.62 74 ARG A O 1
ATOM 572 N N . THR A 1 75 ? 2.041 -1.617 8.299 1.00 92.75 75 THR A N 1
ATOM 573 C CA . THR A 1 75 ? 2.372 -2.621 7.283 1.00 92.75 75 THR A CA 1
ATOM 574 C C . THR A 1 75 ? 1.322 -3.725 7.231 1.00 92.75 75 THR A C 1
ATOM 576 O O . THR A 1 75 ? 0.883 -4.087 6.146 1.00 92.75 75 THR A O 1
ATOM 579 N N . LYS A 1 76 ? 0.842 -4.239 8.367 1.00 93.56 76 LYS A N 1
ATOM 580 C CA . LYS A 1 76 ? -0.184 -5.299 8.375 1.00 93.56 76 LYS A CA 1
ATOM 581 C C . LYS A 1 76 ? -1.520 -4.830 7.800 1.00 93.56 76 LYS A C 1
ATOM 583 O O . LYS A 1 76 ? -2.182 -5.589 7.100 1.00 93.56 76 LYS A O 1
ATOM 588 N N . VAL A 1 77 ? -1.913 -3.593 8.089 1.00 94.69 77 VAL A N 1
ATOM 589 C CA . VAL A 1 77 ? -3.268 -3.106 7.796 1.00 94.69 77 VAL A CA 1
ATOM 590 C C . VAL A 1 77 ? -3.347 -2.244 6.535 1.00 94.69 77 VAL A C 1
ATOM 592 O O . VAL A 1 77 ? -4.402 -2.175 5.912 1.00 94.69 77 VAL A O 1
ATOM 595 N N . GLY A 1 78 ? -2.250 -1.609 6.127 1.00 92.56 78 GLY A N 1
ATOM 596 C CA . GLY A 1 78 ? -2.155 -0.728 4.959 1.00 92.56 78 GLY A CA 1
ATOM 597 C C . GLY A 1 78 ? -1.671 -1.417 3.680 1.00 92.56 78 GLY A C 1
ATOM 598 O O . GLY A 1 78 ? -1.703 -0.803 2.616 1.00 92.56 78 GLY A O 1
ATOM 599 N N . SER A 1 79 ? -1.239 -2.682 3.765 1.00 94.00 79 SER A N 1
ATOM 600 C CA . SER A 1 79 ? -0.656 -3.450 2.655 1.00 94.00 79 SER A CA 1
ATOM 601 C C . SER A 1 79 ? -1.659 -3.842 1.568 1.00 94.00 79 SER A C 1
ATOM 603 O O . SER A 1 79 ? -2.072 -4.995 1.460 1.00 94.00 79 SER A O 1
ATOM 605 N N . ARG A 1 80 ? -2.071 -2.875 0.747 1.00 93.69 80 ARG A N 1
ATOM 606 C CA . ARG A 1 80 ? -3.077 -3.073 -0.310 1.00 93.69 80 ARG A CA 1
ATOM 607 C C . ARG A 1 80 ? -2.801 -2.314 -1.606 1.00 93.69 80 ARG A C 1
ATOM 609 O O . ARG A 1 80 ? -3.726 -2.110 -2.399 1.00 93.69 80 ARG A O 1
ATOM 616 N N . PHE A 1 81 ? -1.571 -1.844 -1.769 1.00 94.12 81 PHE A N 1
ATOM 617 C CA . PHE A 1 81 ? -1.130 -1.112 -2.944 1.00 94.12 81 PHE A CA 1
ATOM 618 C C . PHE A 1 81 ? -0.089 -1.917 -3.710 1.00 94.12 81 PHE A C 1
ATOM 620 O O . PHE A 1 81 ? 0.674 -2.700 -3.135 1.00 94.12 81 PHE A O 1
ATOM 627 N N . ASP A 1 82 ? -0.066 -1.685 -5.015 1.00 94.56 82 ASP A N 1
ATOM 628 C CA . ASP A 1 82 ? 0.924 -2.221 -5.928 1.00 94.56 82 ASP A CA 1
ATOM 629 C C . ASP A 1 82 ? 1.822 -1.082 -6.413 1.00 94.56 82 ASP A C 1
ATOM 631 O O . ASP A 1 82 ? 1.359 0.011 -6.755 1.00 94.56 82 ASP A O 1
ATOM 635 N N . LEU A 1 83 ? 3.121 -1.358 -6.455 1.00 94.88 83 LEU A N 1
ATOM 636 C CA . LEU A 1 83 ? 4.115 -0.494 -7.067 1.00 94.88 83 LEU A CA 1
ATOM 637 C C . LEU A 1 83 ? 4.364 -0.981 -8.488 1.00 94.88 83 LEU A C 1
ATOM 639 O O . LEU A 1 83 ? 4.858 -2.091 -8.696 1.00 94.88 83 LEU A O 1
ATOM 643 N N . LEU A 1 84 ? 4.031 -0.145 -9.462 1.00 93.69 84 LEU A N 1
ATOM 644 C CA . LEU A 1 84 ? 4.093 -0.487 -10.873 1.00 93.69 84 LEU A CA 1
ATOM 645 C C . LEU A 1 84 ? 5.266 0.215 -11.548 1.00 93.69 84 LEU A C 1
ATOM 647 O O . LEU A 1 84 ? 5.452 1.422 -11.392 1.00 93.69 84 LEU A O 1
ATOM 651 N N . LEU A 1 85 ? 5.997 -0.527 -12.371 1.00 92.31 85 LEU A N 1
ATOM 652 C CA . LEU A 1 85 ? 6.884 0.033 -13.374 1.00 92.31 85 LEU A CA 1
ATOM 653 C C . LEU A 1 85 ? 6.053 0.488 -14.574 1.00 92.31 85 LEU A C 1
ATOM 655 O O . LEU A 1 85 ? 5.388 -0.330 -15.211 1.00 92.31 85 LEU A O 1
ATOM 659 N N . THR A 1 86 ? 6.094 1.784 -14.876 1.00 90.44 86 THR A N 1
ATOM 660 C CA . THR A 1 86 ? 5.281 2.394 -15.948 1.00 90.44 86 THR A CA 1
ATOM 661 C C . THR A 1 86 ? 6.103 2.884 -17.126 1.00 90.44 86 THR A C 1
ATOM 663 O O . THR A 1 86 ? 5.595 2.970 -18.241 1.00 90.44 86 THR A O 1
ATOM 666 N N . ARG A 1 87 ? 7.377 3.209 -16.900 1.00 88.81 87 ARG A N 1
ATOM 667 C CA . ARG A 1 87 ? 8.296 3.630 -17.953 1.00 88.81 87 ARG A CA 1
ATOM 668 C C . ARG A 1 87 ? 9.717 3.278 -17.564 1.00 88.81 87 ARG A C 1
ATOM 670 O O . ARG A 1 87 ? 10.090 3.418 -16.400 1.00 88.81 87 ARG A O 1
ATOM 677 N N . PHE A 1 88 ? 10.512 2.899 -18.550 1.00 87.44 88 PHE A N 1
ATOM 678 C CA . PHE A 1 88 ? 11.961 2.917 -18.450 1.00 87.44 88 PHE A CA 1
ATOM 679 C C . PHE A 1 88 ? 12.566 3.260 -19.825 1.00 87.44 88 PHE A C 1
ATOM 681 O O . PHE A 1 88 ? 11.852 3.225 -20.829 1.00 87.44 88 PHE A O 1
ATOM 688 N N . TRP A 1 89 ? 13.853 3.601 -19.878 1.00 81.12 89 TRP A N 1
ATOM 689 C CA . TRP A 1 89 ? 14.593 3.799 -21.126 1.00 81.12 89 TRP A CA 1
ATOM 690 C C . TRP A 1 89 ? 15.527 2.619 -21.411 1.00 81.12 89 TRP A C 1
ATOM 692 O O . TRP A 1 89 ? 16.295 2.202 -20.542 1.00 81.12 89 TRP A O 1
ATOM 702 N N . ASP A 1 90 ? 15.509 2.116 -22.649 1.00 69.25 90 ASP A N 1
ATOM 703 C CA . ASP A 1 90 ? 16.293 0.943 -23.068 1.00 69.25 90 ASP A CA 1
ATOM 704 C C . ASP A 1 90 ? 17.814 1.132 -22.951 1.00 69.25 90 ASP A C 1
ATOM 706 O O . ASP A 1 90 ? 18.539 0.153 -22.758 1.00 69.25 90 ASP A O 1
ATOM 710 N N . GLY A 1 91 ? 18.301 2.379 -23.009 1.00 73.25 91 GLY A N 1
ATOM 711 C CA . GLY A 1 91 ? 19.724 2.709 -22.860 1.00 73.25 91 GLY A CA 1
ATOM 712 C C . GLY A 1 91 ? 20.321 2.322 -21.500 1.00 73.25 91 GLY A C 1
ATOM 713 O O . GLY A 1 91 ? 21.522 2.079 -21.412 1.00 73.25 91 GLY A O 1
ATOM 714 N N . ASP A 1 92 ? 19.483 2.175 -20.468 1.00 76.75 92 ASP A N 1
ATOM 715 C CA . ASP A 1 92 ? 19.891 1.897 -19.086 1.00 76.75 92 ASP A CA 1
ATOM 716 C C . ASP A 1 92 ? 19.331 0.572 -18.546 1.00 76.75 92 ASP A C 1
ATOM 718 O O . ASP A 1 92 ? 19.244 0.358 -17.332 1.00 76.75 92 ASP A O 1
ATOM 722 N N . ALA A 1 93 ? 19.013 -0.379 -19.433 1.00 80.06 93 ALA A N 1
ATOM 723 C CA . ALA A 1 93 ? 18.441 -1.673 -19.055 1.00 80.06 93 ALA A CA 1
ATOM 724 C C . ALA A 1 93 ? 19.251 -2.413 -17.970 1.00 80.06 93 ALA A C 1
ATOM 726 O O . ALA A 1 93 ? 18.672 -3.131 -17.154 1.00 80.06 93 ALA A O 1
ATOM 727 N N . ILE A 1 94 ? 20.575 -2.222 -17.910 1.00 86.38 94 ILE A N 1
ATOM 728 C CA . ILE A 1 94 ? 21.435 -2.781 -16.852 1.00 86.38 94 ILE A CA 1
ATOM 729 C C . ILE A 1 94 ? 21.077 -2.189 -15.480 1.00 86.38 94 ILE A C 1
ATOM 731 O O . ILE A 1 94 ? 20.904 -2.942 -14.518 1.00 86.38 94 ILE A O 1
ATOM 735 N N . GLN A 1 95 ? 20.946 -0.862 -15.380 1.00 86.31 95 GLN A N 1
ATOM 736 C CA . GLN A 1 95 ? 20.601 -0.186 -14.127 1.00 86.31 95 GLN A CA 1
ATOM 737 C C . GLN A 1 95 ? 19.176 -0.530 -13.698 1.00 86.31 95 GLN A C 1
ATOM 739 O O . GLN A 1 95 ? 18.963 -0.906 -12.546 1.00 86.31 95 GLN A O 1
ATOM 744 N N . THR A 1 96 ? 18.224 -0.505 -14.635 1.00 87.19 96 THR A N 1
ATOM 745 C CA . THR A 1 96 ? 16.833 -0.911 -14.391 1.00 87.19 96 THR A CA 1
ATOM 746 C C . THR A 1 96 ? 16.753 -2.351 -13.888 1.00 87.19 96 THR A C 1
ATOM 748 O O . THR A 1 96 ? 16.118 -2.615 -12.870 1.00 87.19 96 THR A O 1
ATOM 751 N N . THR A 1 97 ? 17.461 -3.282 -14.536 1.00 90.25 97 THR A N 1
ATOM 752 C CA . THR A 1 97 ? 17.501 -4.690 -14.112 1.00 90.25 97 THR A CA 1
ATOM 753 C C . THR A 1 97 ? 18.090 -4.826 -12.710 1.00 90.25 97 THR A C 1
ATOM 755 O O . THR A 1 97 ? 17.547 -5.552 -11.880 1.00 90.25 97 THR A O 1
ATOM 758 N N . ARG A 1 98 ? 19.191 -4.123 -12.415 1.00 91.69 98 ARG A N 1
ATOM 759 C CA . ARG A 1 98 ? 19.811 -4.142 -11.084 1.00 91.69 98 ARG A CA 1
ATOM 760 C C . ARG A 1 98 ? 18.853 -3.623 -10.014 1.00 91.69 98 ARG A C 1
AT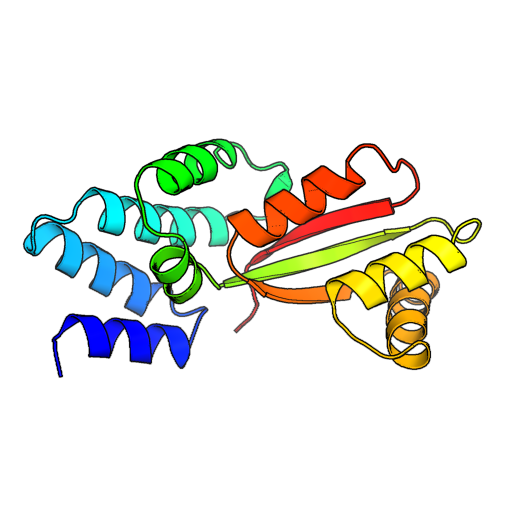OM 762 O O . ARG A 1 98 ? 18.720 -4.268 -8.980 1.00 91.69 98 ARG A O 1
ATOM 769 N N . PHE A 1 99 ? 18.179 -2.508 -10.282 1.00 91.56 99 PHE A N 1
ATOM 770 C CA . PHE A 1 99 ? 17.219 -1.911 -9.360 1.00 91.56 99 PHE A CA 1
ATOM 771 C C . PHE A 1 99 ? 16.027 -2.837 -9.093 1.00 91.56 99 PHE A C 1
ATOM 773 O O . PHE A 1 99 ? 15.693 -3.075 -7.937 1.00 91.56 99 PHE A O 1
ATOM 780 N N . ILE A 1 100 ? 15.428 -3.425 -10.138 1.00 92.25 100 ILE A N 1
ATOM 781 C CA . ILE A 1 100 ? 14.314 -4.375 -9.985 1.00 92.25 100 ILE A CA 1
ATOM 782 C C . ILE A 1 100 ? 14.735 -5.554 -9.106 1.00 92.25 100 ILE A C 1
ATOM 784 O O . ILE A 1 100 ? 14.004 -5.935 -8.195 1.00 92.25 100 ILE A O 1
ATOM 788 N N . ARG A 1 101 ? 15.926 -6.113 -9.333 1.00 94.81 101 ARG A N 1
ATOM 789 C CA . ARG A 1 101 ? 16.436 -7.234 -8.534 1.00 94.81 101 ARG A CA 1
ATOM 790 C C . ARG A 1 101 ? 16.714 -6.850 -7.088 1.00 94.81 101 ARG A C 1
ATOM 792 O O . ARG A 1 101 ? 16.398 -7.627 -6.199 1.00 94.81 101 ARG A O 1
ATOM 799 N N . GLU A 1 102 ? 17.286 -5.673 -6.848 1.00 93.94 102 GLU A N 1
ATOM 800 C CA . GLU A 1 102 ? 17.506 -5.162 -5.490 1.00 93.94 102 GLU A CA 1
ATOM 801 C C . GLU A 1 102 ? 16.179 -4.985 -4.744 1.00 93.94 102 GLU A C 1
ATOM 803 O O . GLU A 1 102 ? 16.070 -5.348 -3.578 1.00 93.94 102 GLU A O 1
ATOM 808 N N . LEU A 1 103 ? 15.164 -4.464 -5.434 1.00 92.50 103 LEU A N 1
ATOM 809 C CA . LEU A 1 103 ? 13.861 -4.174 -4.851 1.00 92.50 103 LEU A CA 1
ATOM 810 C C . LEU A 1 103 ? 13.032 -5.434 -4.567 1.00 92.50 103 LEU A C 1
ATOM 812 O O . LEU A 1 103 ? 12.351 -5.507 -3.550 1.00 92.50 103 LEU A O 1
ATOM 816 N N . THR A 1 104 ? 13.058 -6.402 -5.483 1.00 91.94 104 THR A N 1
ATOM 817 C CA . THR A 1 104 ? 12.158 -7.573 -5.468 1.00 91.94 104 THR A CA 1
ATOM 818 C C . THR A 1 104 ? 12.837 -8.864 -5.014 1.00 91.94 104 THR A C 1
ATOM 820 O O . THR A 1 104 ? 12.157 -9.835 -4.699 1.00 91.94 104 THR A O 1
ATOM 823 N N . GLY A 1 105 ? 14.172 -8.911 -5.013 1.00 92.50 105 GLY A N 1
ATOM 824 C CA . GLY A 1 105 ? 14.951 -10.127 -4.772 1.00 92.50 105 GLY A CA 1
ATOM 825 C C . GLY A 1 105 ? 14.938 -11.137 -5.928 1.00 92.50 105 GLY A C 1
ATOM 826 O O . GLY A 1 105 ? 15.481 -12.230 -5.774 1.00 92.50 105 GLY A O 1
ATOM 827 N N . CYS A 1 106 ? 14.339 -10.805 -7.078 1.00 91.25 106 CYS A N 1
ATOM 828 C CA . CYS A 1 106 ? 14.189 -11.744 -8.188 1.00 91.25 106 CYS A CA 1
ATOM 829 C C . CYS A 1 106 ? 15.505 -12.049 -8.935 1.00 91.25 106 CYS A C 1
ATOM 831 O O . 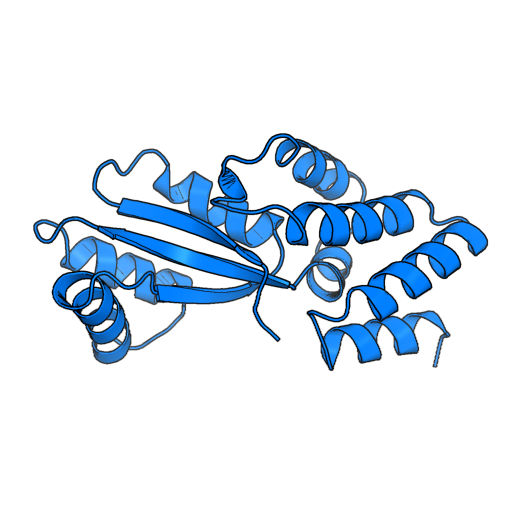CYS A 1 106 ? 16.536 -11.364 -8.829 1.00 91.25 106 CYS A O 1
ATOM 833 N N . SER A 1 107 ? 15.464 -13.115 -9.730 1.00 92.81 107 SER A N 1
ATOM 834 C CA . SER A 1 107 ? 16.540 -13.506 -10.634 1.00 92.81 107 SER A CA 1
ATOM 835 C C . SER A 1 107 ? 16.687 -12.527 -11.808 1.00 92.81 107 SER A C 1
ATOM 837 O O . SER A 1 107 ? 15.813 -11.717 -12.114 1.00 92.81 107 SER A O 1
ATOM 839 N N . PHE A 1 108 ? 17.817 -12.609 -12.515 1.00 91.62 108 PHE A N 1
ATOM 840 C CA . PHE A 1 108 ? 18.041 -11.795 -13.713 1.00 91.62 108 PHE A CA 1
ATOM 841 C C . PHE A 1 108 ? 17.001 -12.057 -14.812 1.00 91.62 108 PHE A C 1
ATOM 843 O O . PHE A 1 108 ? 16.536 -11.111 -15.441 1.00 91.62 108 PHE A O 1
ATOM 850 N N . GLY A 1 109 ? 16.620 -13.321 -15.022 1.00 91.06 109 GLY A N 1
ATOM 851 C CA . GLY A 1 109 ? 15.631 -13.690 -16.036 1.00 91.06 109 GLY A CA 1
ATOM 852 C C . GLY A 1 109 ? 14.251 -13.100 -15.745 1.00 91.06 109 GLY A C 1
ATOM 853 O O . GLY A 1 109 ? 13.614 -12.569 -16.649 1.00 91.06 109 GLY A O 1
ATOM 854 N N . GLU A 1 110 ? 13.824 -13.115 -14.481 1.00 92.00 110 GLU A N 1
ATOM 855 C CA . GLU A 1 110 ? 12.550 -12.521 -14.052 1.00 92.00 110 GLU A CA 1
ATOM 856 C C . GLU A 1 110 ? 12.550 -10.999 -14.221 1.00 92.00 110 GLU A C 1
ATOM 858 O O . GLU A 1 110 ? 11.629 -10.442 -14.819 1.00 92.00 110 GLU A O 1
ATOM 863 N N . ALA A 1 111 ? 13.616 -10.323 -13.781 1.00 90.81 111 ALA A N 1
ATOM 864 C CA . ALA A 1 111 ? 13.755 -8.881 -13.973 1.00 90.81 111 ALA A CA 1
ATOM 865 C C . ALA A 1 111 ? 13.749 -8.497 -15.461 1.00 90.81 111 ALA A C 1
ATOM 867 O O . ALA A 1 111 ? 13.134 -7.501 -15.845 1.00 90.81 111 ALA A O 1
ATOM 868 N N . ARG A 1 112 ? 14.393 -9.301 -16.316 1.00 90.25 112 ARG A N 1
ATOM 869 C CA . ARG A 1 112 ? 14.396 -9.068 -17.761 1.00 90.25 112 ARG A CA 1
ATOM 870 C C . ARG A 1 112 ? 13.015 -9.278 -18.377 1.00 90.25 112 ARG A C 1
ATOM 872 O O . ARG A 1 112 ? 12.594 -8.451 -19.175 1.00 90.25 112 ARG A O 1
ATOM 879 N N . ALA A 1 113 ? 12.288 -10.311 -17.957 1.00 89.56 113 ALA A N 1
ATOM 880 C CA . ALA A 1 113 ? 10.923 -10.551 -18.414 1.00 89.56 113 ALA A CA 1
ATOM 881 C C . ALA A 1 113 ? 9.984 -9.381 -18.070 1.00 89.56 113 ALA A C 1
ATOM 883 O O . ALA A 1 113 ? 9.157 -9.003 -18.896 1.00 89.56 113 ALA A O 1
ATOM 884 N N . ILE A 1 114 ? 10.133 -8.770 -16.888 1.00 89.38 114 ILE A N 1
ATOM 885 C CA . ILE A 1 114 ? 9.394 -7.555 -16.501 1.00 89.38 114 ILE A CA 1
ATOM 886 C C . ILE A 1 114 ? 9.684 -6.412 -17.484 1.00 89.38 114 ILE A C 1
ATOM 888 O O . ILE A 1 114 ? 8.763 -5.813 -18.039 1.00 89.38 114 ILE A O 1
ATOM 892 N N . ILE A 1 115 ? 10.963 -6.130 -17.729 1.00 88.06 115 ILE A N 1
ATOM 893 C CA . ILE A 1 115 ? 11.411 -5.069 -18.641 1.00 88.06 115 ILE A CA 1
ATOM 894 C C . ILE A 1 115 ? 10.883 -5.310 -20.059 1.00 88.06 115 ILE A C 1
ATOM 896 O O . ILE A 1 115 ? 10.271 -4.422 -20.647 1.00 88.06 115 ILE A O 1
ATOM 900 N N . ASP A 1 116 ? 11.060 -6.523 -20.582 1.00 87.88 116 ASP A N 1
ATOM 901 C CA . ASP A 1 116 ? 10.632 -6.893 -21.930 1.00 87.88 116 ASP A CA 1
ATOM 902 C C . ASP A 1 116 ? 9.099 -6.819 -22.067 1.00 87.88 116 ASP A C 1
ATOM 904 O O . ASP A 1 116 ? 8.585 -6.310 -23.063 1.00 87.88 116 ASP A O 1
ATOM 908 N N . ASN A 1 117 ? 8.334 -7.247 -21.055 1.00 87.06 117 ASN A N 1
ATOM 909 C CA . ASN A 1 117 ? 6.874 -7.122 -21.075 1.00 87.06 117 ASN A CA 1
ATOM 910 C C . ASN A 1 117 ? 6.416 -5.661 -21.124 1.00 87.06 117 ASN A C 1
ATOM 912 O O . ASN A 1 117 ? 5.474 -5.348 -21.855 1.00 87.06 117 ASN A O 1
ATOM 916 N N . LEU A 1 118 ? 7.078 -4.764 -20.391 1.00 85.50 118 LEU A N 1
ATOM 917 C CA . LEU A 1 118 ? 6.779 -3.339 -20.477 1.00 85.50 118 LEU A CA 1
ATOM 918 C C . LEU A 1 118 ? 7.178 -2.764 -21.845 1.00 85.50 118 LEU A C 1
ATOM 920 O O . LEU A 1 118 ? 6.367 -2.085 -22.465 1.00 85.50 118 LEU A O 1
ATOM 924 N N . ALA A 1 119 ? 8.376 -3.078 -22.342 1.00 84.62 119 ALA A N 1
ATOM 925 C CA . ALA A 1 119 ? 8.893 -2.558 -23.609 1.00 84.62 119 ALA A CA 1
ATOM 926 C C . ALA A 1 119 ? 8.051 -2.984 -24.818 1.00 84.62 119 ALA A C 1
ATOM 928 O O . ALA A 1 119 ? 7.686 -2.161 -25.654 1.00 84.62 119 ALA A O 1
ATOM 929 N N . PHE A 1 120 ? 7.724 -4.277 -24.910 1.00 83.25 120 PHE A N 1
ATOM 930 C CA . PHE A 1 120 ? 7.074 -4.842 -26.094 1.00 83.25 120 PHE A CA 1
ATOM 931 C C . PHE A 1 120 ? 5.552 -4.773 -26.042 1.00 83.25 120 PHE A C 1
ATOM 933 O O . PHE A 1 120 ? 4.911 -4.697 -27.089 1.00 83.25 120 PHE A O 1
ATOM 940 N N . ARG A 1 121 ? 4.953 -4.833 -24.846 1.00 80.50 121 ARG A N 1
ATOM 941 C CA . ARG A 1 121 ? 3.489 -4.855 -24.698 1.00 80.50 121 ARG A CA 1
ATOM 942 C C . ARG A 1 121 ? 2.916 -3.523 -24.227 1.00 80.50 121 ARG A C 1
ATOM 944 O O . ARG A 1 121 ? 1.702 -3.359 -24.286 1.00 80.50 121 ARG A O 1
ATOM 951 N N . ASN A 1 122 ? 3.759 -2.589 -23.777 1.00 80.81 122 ASN A N 1
ATOM 952 C CA . ASN A 1 122 ? 3.348 -1.316 -23.182 1.00 80.81 122 ASN A CA 1
ATOM 953 C C . ASN A 1 122 ? 2.358 -1.506 -22.014 1.00 80.81 122 ASN A C 1
ATOM 955 O O . ASN A 1 122 ? 1.390 -0.762 -21.857 1.00 80.81 122 ASN A O 1
ATOM 959 N N . ILE A 1 123 ? 2.577 -2.559 -21.219 1.00 81.19 123 ILE A N 1
ATOM 960 C CA . ILE A 1 123 ? 1.754 -2.909 -20.057 1.00 81.19 123 ILE A CA 1
ATOM 961 C C . ILE A 1 123 ? 2.562 -2.601 -18.802 1.00 81.19 123 ILE A C 1
ATOM 963 O O . ILE A 1 123 ? 3.620 -3.202 -18.604 1.00 81.19 123 ILE A O 1
ATOM 967 N N . SER A 1 124 ? 2.045 -1.732 -17.930 1.00 87.00 124 SER A N 1
ATOM 968 C CA . SER A 1 124 ? 2.640 -1.472 -16.615 1.00 87.00 124 SER A CA 1
ATOM 969 C C . SER A 1 124 ? 2.805 -2.770 -15.826 1.00 87.00 124 SER A C 1
ATOM 971 O O . SER A 1 124 ? 1.857 -3.547 -15.700 1.00 87.00 124 SER A O 1
ATOM 973 N N . GLN A 1 125 ? 4.000 -3.004 -15.290 1.00 89.94 125 GLN A N 1
ATOM 974 C CA . GLN A 1 125 ? 4.327 -4.255 -14.606 1.00 89.94 125 GLN A CA 1
ATOM 975 C C . GLN A 1 125 ? 4.356 -4.057 -13.091 1.00 89.94 125 GLN A C 1
ATOM 977 O O . GLN A 1 125 ? 5.019 -3.126 -12.631 1.00 89.94 125 GLN A O 1
ATOM 982 N N . PRO A 1 126 ? 3.701 -4.916 -12.295 1.00 91.69 126 PRO A N 1
ATOM 983 C CA . PRO A 1 126 ? 3.854 -4.875 -10.849 1.00 91.69 126 PRO A CA 1
ATOM 984 C C . PRO A 1 126 ? 5.270 -5.314 -10.460 1.00 91.69 126 PRO A C 1
ATOM 986 O O . PRO A 1 126 ? 5.716 -6.397 -10.830 1.00 91.69 126 PRO A O 1
ATOM 989 N N . LEU A 1 127 ? 5.980 -4.462 -9.720 1.00 92.94 127 LEU A N 1
ATOM 990 C CA . LEU A 1 127 ? 7.273 -4.794 -9.117 1.00 92.94 127 LEU A CA 1
ATOM 991 C C . LEU A 1 127 ? 7.083 -5.362 -7.714 1.00 92.94 127 LEU A C 1
ATOM 993 O O . LEU A 1 127 ? 7.665 -6.382 -7.366 1.00 92.94 127 LEU A O 1
ATOM 997 N N . LEU A 1 128 ? 6.254 -4.694 -6.917 1.00 93.69 128 LEU A N 1
ATOM 998 C CA . LEU A 1 128 ? 5.864 -5.128 -5.584 1.00 93.69 128 LEU A CA 1
ATOM 999 C C . LEU A 1 128 ? 4.347 -5.054 -5.485 1.00 93.69 128 LEU A C 1
ATOM 1001 O O . LEU A 1 128 ? 3.740 -4.095 -5.963 1.00 93.69 128 LEU A O 1
ATOM 1005 N N . SER A 1 129 ? 3.754 -6.046 -4.836 1.00 93.56 129 SER A N 1
ATOM 1006 C CA . SER A 1 129 ? 2.312 -6.123 -4.635 1.00 93.56 129 SER A CA 1
ATOM 1007 C C . SER A 1 129 ? 1.988 -6.282 -3.165 1.00 93.56 129 SER A C 1
ATOM 1009 O O . SER A 1 129 ? 2.768 -6.882 -2.424 1.00 93.56 129 SER A O 1
ATOM 1011 N N . ARG A 1 130 ? 0.810 -5.795 -2.762 1.00 92.94 130 ARG A N 1
ATOM 1012 C CA . ARG A 1 130 ? 0.334 -5.879 -1.370 1.00 92.94 130 ARG A CA 1
ATOM 1013 C C . ARG A 1 130 ? 1.330 -5.249 -0.394 1.00 92.94 130 ARG A C 1
ATOM 1015 O O . ARG A 1 130 ? 1.656 -5.835 0.632 1.00 92.94 130 ARG A O 1
ATOM 1022 N N . ILE A 1 131 ? 1.812 -4.056 -0.729 1.00 93.75 131 ILE A N 1
ATOM 1023 C CA . ILE A 1 131 ? 2.653 -3.246 0.156 1.00 93.75 131 ILE A CA 1
ATOM 1024 C C . ILE A 1 131 ? 1.880 -2.029 0.660 1.00 93.75 131 ILE A C 1
ATOM 1026 O O . ILE A 1 131 ? 0.836 -1.662 0.107 1.00 93.75 131 ILE A O 1
ATOM 1030 N N . SER A 1 132 ? 2.355 -1.429 1.751 1.00 93.25 132 SER A N 1
ATOM 1031 C CA . SER A 1 132 ? 1.787 -0.184 2.267 1.00 93.25 132 SER A CA 1
ATOM 1032 C C . SER A 1 132 ? 2.055 0.972 1.302 1.00 93.25 132 SER A C 1
ATOM 1034 O O . SER A 1 132 ? 3.024 0.954 0.533 1.00 93.25 132 SER A O 1
ATOM 1036 N N . PHE A 1 133 ? 1.199 1.996 1.342 1.00 91.56 133 PHE A N 1
ATOM 1037 C CA . PHE A 1 133 ? 1.380 3.186 0.511 1.00 91.56 133 PHE A CA 1
ATOM 1038 C C . PHE A 1 133 ? 2.723 3.862 0.810 1.00 91.56 133 PHE A C 1
ATOM 1040 O O . PHE A 1 133 ? 3.415 4.324 -0.090 1.00 91.56 133 PHE A O 1
ATOM 1047 N N . GLU A 1 134 ? 3.122 3.874 2.078 1.00 91.00 134 GLU A N 1
ATOM 1048 C CA . GLU A 1 134 ? 4.362 4.465 2.566 1.00 91.00 134 GLU A CA 1
ATOM 1049 C C . GLU A 1 134 ? 5.588 3.749 2.014 1.00 91.00 134 GLU A C 1
ATOM 1051 O O . GLU A 1 134 ? 6.504 4.410 1.530 1.00 91.00 134 GLU A O 1
ATOM 1056 N N . ALA A 1 135 ? 5.585 2.412 2.028 1.00 91.12 135 ALA A N 1
ATOM 1057 C CA . ALA A 1 135 ? 6.661 1.626 1.437 1.00 91.12 135 ALA A CA 1
ATOM 1058 C C . ALA A 1 135 ? 6.763 1.891 -0.072 1.00 91.12 135 ALA A C 1
ATOM 1060 O O . ALA A 1 135 ? 7.852 2.135 -0.587 1.00 91.12 135 ALA A O 1
ATOM 1061 N N . ALA A 1 136 ? 5.629 1.920 -0.778 1.00 92.50 136 ALA A N 1
ATOM 1062 C CA . ALA A 1 136 ? 5.600 2.222 -2.206 1.00 92.50 136 ALA A CA 1
ATOM 1063 C C . ALA A 1 136 ? 6.114 3.646 -2.502 1.00 92.50 136 ALA A C 1
ATOM 1065 O O . ALA A 1 136 ? 6.935 3.846 -3.398 1.00 92.50 136 ALA A O 1
ATOM 1066 N N . SER A 1 137 ? 5.685 4.626 -1.703 1.00 90.44 137 SER A N 1
ATOM 1067 C CA . SER A 1 137 ? 6.072 6.034 -1.816 1.00 90.44 137 SER A CA 1
ATOM 1068 C C . SER A 1 137 ? 7.570 6.239 -1.587 1.00 90.44 137 SER A C 1
ATOM 1070 O O . SER A 1 137 ? 8.230 6.895 -2.390 1.00 90.44 137 SER A O 1
ATOM 1072 N N . GLN A 1 138 ? 8.153 5.593 -0.572 1.00 89.44 138 GLN A N 1
ATOM 1073 C CA . GLN A 1 138 ? 9.599 5.636 -0.334 1.00 89.44 138 GLN A CA 1
ATOM 1074 C C . GLN A 1 138 ? 10.404 5.137 -1.541 1.00 89.44 138 GLN A C 1
ATOM 1076 O O . GLN A 1 138 ? 11.449 5.702 -1.868 1.00 89.44 138 GLN A O 1
ATOM 1081 N N . VAL A 1 139 ? 9.924 4.100 -2.234 1.00 91.75 139 VAL A N 1
ATOM 1082 C CA . VAL A 1 139 ? 10.590 3.593 -3.440 1.00 91.75 139 VAL A CA 1
ATOM 1083 C C . VAL A 1 139 ? 10.466 4.585 -4.596 1.00 91.75 139 VAL A C 1
ATOM 1085 O O . VAL A 1 139 ? 11.465 4.839 -5.267 1.00 91.75 139 VAL A O 1
ATOM 1088 N N . CYS A 1 140 ? 9.295 5.198 -4.793 1.00 90.38 140 CYS A N 1
ATOM 1089 C CA . CYS A 1 140 ? 9.114 6.277 -5.770 1.00 90.38 140 CYS A CA 1
ATOM 1090 C C . CYS A 1 140 ? 10.070 7.454 -5.510 1.00 90.38 140 CYS A C 1
ATOM 1092 O O . CYS A 1 140 ? 10.689 7.957 -6.446 1.00 90.38 140 CYS A O 1
ATOM 1094 N N . GLU A 1 141 ? 10.264 7.848 -4.248 1.00 89.31 141 GLU A N 1
ATOM 1095 C CA . GLU A 1 141 ? 11.190 8.926 -3.880 1.00 89.31 141 GLU A CA 1
ATOM 1096 C C . GLU A 1 141 ? 12.651 8.607 -4.214 1.00 89.31 141 GLU A C 1
ATOM 1098 O O . GLU A 1 141 ? 13.371 9.473 -4.718 1.00 89.31 141 GLU A O 1
ATOM 1103 N N . ARG A 1 142 ? 13.091 7.359 -3.999 1.00 90.00 142 ARG A N 1
ATOM 1104 C CA . ARG A 1 142 ? 14.467 6.916 -4.308 1.00 90.00 142 ARG A CA 1
ATOM 1105 C C . ARG A 1 142 ? 14.836 7.116 -5.778 1.00 90.00 142 ARG A C 1
ATOM 1107 O O . ARG A 1 142 ? 15.993 7.400 -6.080 1.00 90.00 142 ARG A O 1
ATOM 1114 N N . VAL A 1 143 ? 13.862 6.970 -6.672 1.00 88.44 143 VAL A N 1
ATOM 1115 C CA . VAL A 1 143 ? 14.046 7.060 -8.128 1.00 88.44 143 VAL A CA 1
ATOM 1116 C C . VAL A 1 143 ? 13.472 8.344 -8.726 1.00 88.44 143 VAL A C 1
ATOM 1118 O O . VAL A 1 143 ? 13.503 8.513 -9.938 1.00 88.44 143 VAL A O 1
ATOM 1121 N N . ARG A 1 144 ? 12.985 9.288 -7.908 1.00 85.62 144 ARG A N 1
ATOM 1122 C CA . ARG A 1 144 ? 12.334 10.528 -8.375 1.00 85.62 144 ARG A CA 1
ATOM 1123 C C . ARG A 1 144 ? 13.212 11.349 -9.329 1.00 85.62 144 ARG A C 1
ATOM 1125 O O . ARG A 1 144 ? 12.693 12.062 -10.177 1.00 85.62 144 ARG A O 1
ATOM 1132 N N . ARG A 1 145 ? 14.538 11.269 -9.177 1.00 86.69 145 ARG A N 1
ATOM 1133 C CA . ARG A 1 145 ? 15.525 11.981 -10.014 1.00 86.69 145 ARG A CA 1
ATOM 1134 C C . ARG A 1 145 ? 15.951 11.205 -11.266 1.00 86.69 145 ARG A C 1
ATOM 1136 O O . ARG A 1 145 ? 16.856 11.648 -11.963 1.00 86.69 145 ARG A O 1
ATOM 1143 N N . TRP A 1 146 ? 15.400 10.018 -11.502 1.00 87.56 146 TRP A N 1
ATOM 1144 C CA . TRP A 1 146 ? 15.758 9.187 -12.646 1.00 87.56 146 TRP A CA 1
ATOM 1145 C C . TRP A 1 146 ? 14.799 9.498 -13.793 1.00 87.56 146 TRP A C 1
ATOM 1147 O O . TRP A 1 146 ? 13.747 8.883 -13.914 1.00 87.56 146 TRP A O 1
ATOM 1157 N N . ASP A 1 147 ? 15.166 10.438 -14.663 1.00 83.31 147 ASP A N 1
ATOM 1158 C CA . ASP A 1 147 ? 14.306 10.869 -15.783 1.00 83.31 147 ASP A CA 1
ATOM 1159 C C . ASP A 1 147 ? 13.970 9.729 -16.765 1.00 83.31 147 ASP A C 1
ATOM 1161 O O . ASP A 1 147 ? 12.982 9.772 -17.501 1.00 83.31 147 ASP A O 1
ATOM 1165 N N . TYR A 1 148 ? 14.787 8.677 -16.750 1.00 83.25 148 TYR A N 1
ATOM 1166 C CA . TYR A 1 148 ? 14.664 7.486 -17.576 1.00 83.25 148 TYR A CA 1
ATOM 1167 C C . TYR A 1 148 ? 13.813 6.376 -16.946 1.00 83.25 148 TYR A C 1
ATOM 1169 O O . TYR A 1 148 ? 13.699 5.318 -17.553 1.00 83.25 148 TYR A O 1
ATOM 1177 N N . PHE A 1 149 ? 13.251 6.552 -15.746 1.00 88.25 149 PHE A N 1
ATOM 1178 C CA . PHE A 1 149 ? 12.564 5.492 -15.004 1.00 88.25 149 PHE A CA 1
ATOM 1179 C C . PHE A 1 149 ? 11.368 6.056 -14.232 1.00 88.25 149 PHE A C 1
ATOM 1181 O O . PHE A 1 149 ? 11.511 6.984 -13.445 1.00 88.25 149 PHE A O 1
ATOM 1188 N N . ALA A 1 150 ? 10.176 5.490 -14.431 1.00 89.38 150 ALA A N 1
ATOM 1189 C CA . ALA A 1 150 ? 8.965 5.968 -13.769 1.00 89.38 150 ALA A CA 1
ATOM 1190 C C . ALA A 1 150 ? 8.201 4.842 -13.075 1.00 89.38 150 ALA A C 1
ATOM 1192 O O . ALA A 1 150 ? 7.847 3.821 -13.678 1.00 89.38 150 ALA A O 1
ATOM 1193 N N . LEU A 1 151 ? 7.872 5.096 -11.811 1.00 92.69 151 LEU A N 1
ATOM 1194 C CA . LEU A 1 151 ? 7.014 4.254 -10.993 1.00 92.69 151 LEU A CA 1
ATOM 1195 C C . LEU A 1 151 ? 5.657 4.919 -10.771 1.00 92.69 151 LEU A C 1
ATOM 1197 O O . LEU A 1 151 ? 5.544 6.146 -10.721 1.00 92.69 151 LEU A O 1
ATOM 1201 N N . SER A 1 152 ? 4.629 4.097 -10.597 1.00 92.25 152 SER A N 1
ATOM 1202 C CA . SER A 1 152 ? 3.321 4.546 -10.130 1.00 92.25 152 SER A CA 1
ATOM 1203 C C . SER A 1 152 ? 2.814 3.667 -9.003 1.00 92.25 152 SER A C 1
ATOM 1205 O O . SER A 1 152 ? 3.090 2.469 -8.979 1.00 92.25 152 SER A O 1
ATOM 1207 N N . ILE A 1 153 ? 2.005 4.244 -8.125 1.00 93.75 153 ILE A N 1
ATOM 1208 C CA . ILE A 1 153 ? 1.297 3.499 -7.083 1.00 93.75 153 ILE A CA 1
ATOM 1209 C C . ILE A 1 153 ? -0.146 3.315 -7.538 1.00 93.75 153 ILE A C 1
ATOM 1211 O O . ILE A 1 153 ? -0.780 4.280 -7.966 1.00 93.75 153 ILE A O 1
ATOM 1215 N N . ALA A 1 154 ? -0.657 2.091 -7.443 1.00 93.06 154 ALA A N 1
ATOM 1216 C CA . ALA A 1 154 ? -2.037 1.753 -7.771 1.00 93.06 154 ALA A CA 1
ATOM 1217 C C . ALA A 1 154 ? -2.670 0.899 -6.659 1.00 93.06 154 ALA A C 1
ATOM 1219 O O . ALA A 1 154 ? -1.947 0.236 -5.910 1.00 93.06 154 ALA A O 1
ATOM 1220 N N . PRO A 1 155 ? -4.007 0.875 -6.529 1.00 92.12 155 PRO A N 1
ATOM 1221 C CA . PRO A 1 155 ? -4.676 -0.072 -5.645 1.00 92.12 155 PRO A CA 1
ATOM 1222 C C . PRO A 1 155 ? -4.436 -1.501 -6.140 1.00 92.12 155 PRO A C 1
ATOM 1224 O O . PRO A 1 155 ? -4.576 -1.770 -7.336 1.00 92.12 155 PRO A O 1
ATOM 1227 N N . SER A 1 156 ? -4.138 -2.433 -5.231 1.00 90.00 156 SER A N 1
ATOM 1228 C CA . SER A 1 156 ? -4.095 -3.850 -5.592 1.00 90.00 156 SER A CA 1
ATOM 1229 C C . SER A 1 156 ? -5.468 -4.313 -6.074 1.00 90.00 156 SER A C 1
ATOM 1231 O O . SER A 1 156 ? -6.497 -3.942 -5.499 1.00 90.00 156 SER A O 1
ATOM 1233 N N . ARG A 1 157 ? -5.484 -5.139 -7.122 1.00 82.19 157 ARG A N 1
ATOM 1234 C CA . ARG A 1 157 ? -6.716 -5.745 -7.647 1.00 82.19 157 ARG A CA 1
ATOM 1235 C C . ARG A 1 157 ? -7.139 -6.954 -6.795 1.00 82.19 157 ARG A C 1
ATOM 1237 O O . ARG A 1 157 ? -6.251 -7.622 -6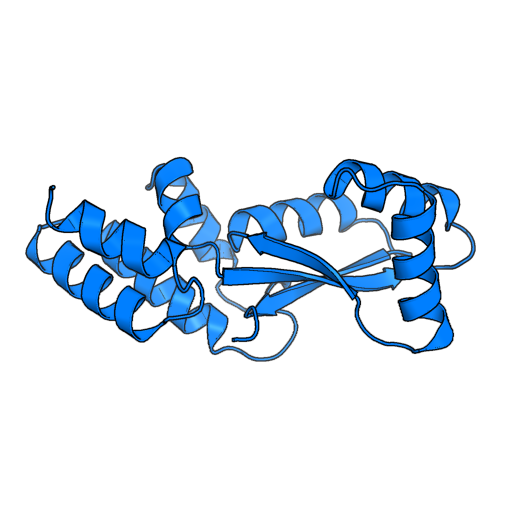.260 1.00 82.19 157 ARG A O 1
ATOM 1244 N N . PRO A 1 158 ? -8.448 -7.209 -6.619 1.00 71.56 158 PRO A N 1
ATOM 1245 C CA . PRO A 1 158 ? -8.945 -8.418 -5.963 1.00 71.56 158 PRO A CA 1
ATOM 1246 C C . PRO A 1 158 ? -8.545 -9.697 -6.691 1.00 71.56 158 PRO A C 1
ATOM 1248 O O . PRO A 1 158 ? -8.438 -9.665 -7.938 1.00 71.56 158 PRO A O 1
#

InterPro domains:
  IPR014338 Uncharacterised domain CHP02996, repeat-companion domain [TIGR02996] (3-45)
  IPR014719 Ribosomal protein bL12, C-terminal/adaptor protein ClpS-like [G3DSA:3.30.1390.10] (76-146)

Foldseek 3Di:
DPPVVVLLVVCQVPVLPLVSLQVVLVVCVVVVNNLSSVLSVVLSVLQPDDDFSLPDPCLVVVVVSVVVDDPVVLFSNQQFKFKWWQFADPVPLVVQLVLLCVQQVDDSVVSVVQVCCCVPVVDIGTSDHRGGSVVSNVSQVVCVVPPRTHMGMHGHDD

pLDDT: mean 89.47, std 6.92, range [53.31, 97.62]

Secondary structure (DSSP, 8-state):
--HHHHHHHHHHH-TT-HHHHHHHHHHHHHTT-HHHHHHHHHHHHHHT--S-GGGSTTHHHHHHHHHHS-HHHHHHHH--EEEEEEEE-GGGHHHHHHHHHHHH---HHHHHHHHHHHHHH---EEEEEEE-HHHHHHHHHHTTT-TTEEEEEEEPP-

Sequence (158 aa):
MSDEAAFLAALKANPVDDTARLVYADWLDENGEPVRAEYLRFVVTTARNEGNLAAATGAERFVGFGVALAEEWRTKVGSRFDLLLTRFWDGDAIQTTRFIRELTGCSFGEARAIIDNLAFRNISQPLLSRISFEAASQVCERVRRWDYFALSIAPSRP

Organism: NCBI:txid1210884